Protein AF-E1B5T2-F1 (afdb_monomer_lite)

Organism: Ovis aries (NCBI:txid9940)

InterPro domains:
  IPR040552 DNMT3, cysteine rich ADD domain, GATA1-like zinc finger [PF17980] (95-150)
  IPR050390 DNA Cytosine-5 Methyltransferase [PTHR23068] (30-154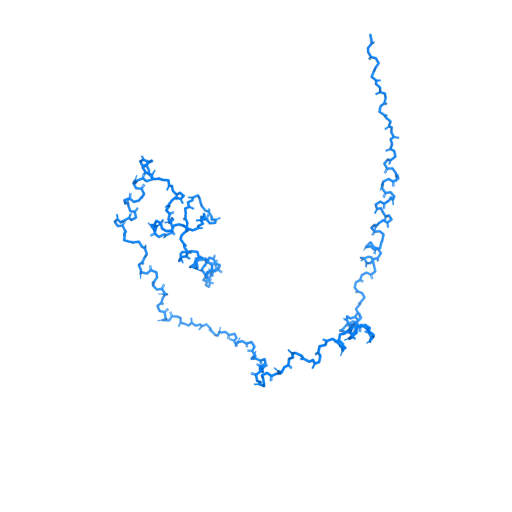)

Foldseek 3Di:
DDDDDDDDPPPPPVVVVVVCVVCVVVVVVVVVPPDCPDPVVPDDDPVVVDPDPPPPDPPDPDPPDPDPDPDPPDDDPPPPPPPDPPPPPQEPVVLLVVVVVCCVVVVDPQQQAANVRRDSQFDAADPPDGHGRHPVVVVVCVVPVPDADPVGHD

Radius of gyration: 31.12 Å; chains: 1; bounding box: 82×57×70 Å

Secondary structure (DSSP, 8-state):
--PPPPP----HHHHHHHHHHHHHHHHHHHHH-----GGGTTSPPTTTS-S-SSS-SSS----S----PPPPP--------S-------S--HHHHHHHHHHHHTTSS-GGGSBTTT--S-EEEE-TTSSSEEEHHHHHHHHHHTT---TTS--

pLDDT: mean 72.11, std 20.74, range [37.25, 98.19]

Sequence (154 aa):
GKLFPMCHDSDESDTAKAVEVQNKQMIEWALGGFQPSGPKGLEPPEEEKNPYKEVYTDMWVEPEAAAYAPPPPAKKPRKSTTEKPKVKEIIDERTRERLVYEVRQKCRNIEDICISCGSLNVTLEHPLFIGGMCQNCKNCFLECAYQYDDDGYQ

Structure (mmCIF, N/CA/C/O backbone):
data_AF-E1B5T2-F1
#
_entry.id   AF-E1B5T2-F1
#
loop_
_atom_site.group_PDB
_atom_site.id
_atom_site.type_symbol
_atom_site.label_atom_id
_atom_site.label_alt_id
_atom_site.label_comp_id
_atom_site.label_asym_id
_atom_site.label_entity_id
_atom_site.label_seq_id
_atom_site.pdbx_PDB_ins_code
_atom_site.Cartn_x
_atom_site.Cartn_y
_atom_site.Cartn_z
_atom_site.occupancy
_atom_site.B_iso_or_equiv
_atom_site.auth_seq_id
_atom_site.auth_comp_id
_atom_site.auth_asym_id
_atom_site.auth_atom_id
_atom_site.pdbx_PDB_model_num
ATOM 1 N N . GLY A 1 1 ? -52.998 -29.077 -26.193 1.00 41.16 1 GLY A N 1
ATOM 2 C CA . GLY A 1 1 ? -51.738 -29.031 -26.953 1.00 41.16 1 GLY A CA 1
ATOM 3 C C . GLY A 1 1 ? -51.362 -27.587 -27.173 1.00 41.16 1 GLY A C 1
ATOM 4 O O . GLY A 1 1 ? -52.181 -26.852 -27.703 1.00 41.16 1 GLY A O 1
ATOM 5 N N . LYS A 1 2 ? -50.184 -27.166 -26.707 1.00 41.72 2 LYS A N 1
ATOM 6 C CA . LYS A 1 2 ? -49.598 -25.870 -27.064 1.00 41.72 2 LYS A CA 1
ATOM 7 C C . LYS A 1 2 ? -48.554 -26.142 -28.146 1.00 41.72 2 LYS A C 1
ATOM 9 O O . LYS A 1 2 ? -47.589 -26.851 -27.882 1.00 41.72 2 LYS A O 1
ATOM 14 N N . LEU A 1 3 ? -48.809 -25.647 -29.353 1.00 45.25 3 LEU A N 1
ATOM 15 C CA . LEU A 1 3 ? -47.818 -25.572 -30.423 1.00 45.25 3 LEU A CA 1
ATOM 16 C C . LEU A 1 3 ? -46.821 -24.473 -30.040 1.00 45.25 3 LEU A C 1
ATOM 18 O O . LEU A 1 3 ? -47.228 -23.337 -29.800 1.00 45.25 3 LEU A O 1
ATOM 22 N N . PHE A 1 4 ? -45.544 -24.830 -29.928 1.00 37.25 4 PHE A N 1
ATOM 23 C CA . PHE A 1 4 ? -44.456 -23.861 -29.828 1.00 37.25 4 PHE A CA 1
ATOM 24 C C . PHE A 1 4 ? -44.091 -23.358 -31.234 1.00 37.25 4 PHE A C 1
ATOM 26 O O . PHE A 1 4 ? -44.171 -24.145 -32.182 1.00 37.25 4 PHE A O 1
ATOM 33 N N . PRO A 1 5 ? -43.697 -22.082 -31.400 1.00 53.69 5 PRO A N 1
ATOM 34 C CA . PRO A 1 5 ? -43.234 -21.573 -32.684 1.00 53.69 5 PRO A CA 1
ATOM 35 C C . PRO A 1 5 ? -41.900 -22.231 -33.046 1.00 53.69 5 PRO A C 1
ATOM 37 O O . PRO A 1 5 ? -40.995 -22.308 -32.218 1.00 53.69 5 PRO A O 1
ATOM 40 N N . MET A 1 6 ? -41.798 -22.704 -34.285 1.00 48.81 6 MET A N 1
ATOM 41 C CA . MET A 1 6 ? -40.565 -23.212 -34.875 1.00 48.81 6 MET A CA 1
ATOM 42 C C . MET A 1 6 ? -39.557 -22.062 -34.964 1.00 48.81 6 MET A C 1
ATOM 44 O O . MET A 1 6 ? -39.853 -21.026 -35.562 1.00 48.81 6 MET A O 1
ATOM 48 N N . CYS A 1 7 ? -38.395 -22.221 -34.330 1.00 40.19 7 CYS A N 1
ATOM 49 C CA . CYS A 1 7 ? -37.293 -21.279 -34.473 1.00 40.19 7 CYS A CA 1
ATOM 50 C C . CYS A 1 7 ? -36.847 -21.263 -35.940 1.00 40.19 7 CYS A C 1
ATOM 52 O O . CYS A 1 7 ? -36.611 -22.311 -36.538 1.00 40.19 7 CYS A O 1
ATOM 54 N N . HIS A 1 8 ? -36.790 -20.062 -36.505 1.00 51.84 8 HIS A N 1
ATOM 55 C CA . HIS A 1 8 ? -36.314 -19.786 -37.849 1.00 51.84 8 HIS A CA 1
ATOM 56 C C . HIS A 1 8 ? -34.804 -20.059 -37.906 1.00 51.84 8 HIS A C 1
ATOM 58 O O . HIS A 1 8 ? -34.034 -19.398 -37.210 1.00 51.84 8 HIS A O 1
ATOM 64 N N . ASP A 1 9 ? -34.403 -21.047 -38.705 1.00 48.50 9 ASP A N 1
ATOM 65 C CA . ASP A 1 9 ? -33.009 -21.354 -39.028 1.00 48.50 9 ASP A CA 1
ATOM 66 C C . ASP A 1 9 ? -32.489 -20.242 -39.955 1.00 48.50 9 ASP A C 1
ATOM 68 O O . ASP A 1 9 ? -32.619 -20.291 -41.176 1.00 48.50 9 ASP A O 1
ATOM 72 N N . SER A 1 10 ? -32.042 -19.140 -39.353 1.00 52.56 10 SER A N 1
ATOM 73 C CA . SER A 1 10 ? -31.381 -18.046 -40.062 1.00 52.56 10 SER A CA 1
ATOM 74 C C . SER A 1 10 ? -29.882 -18.304 -40.094 1.00 52.56 10 SER A C 1
ATOM 76 O O . SER A 1 10 ? -29.168 -17.940 -39.166 1.00 52.56 10 SER A O 1
ATOM 78 N N . ASP A 1 11 ? -29.451 -18.913 -41.191 1.00 55.44 11 ASP A N 1
ATOM 79 C CA . ASP A 1 11 ? -28.221 -18.606 -41.925 1.00 55.44 11 ASP A CA 1
ATOM 80 C C . ASP A 1 11 ? -26.933 -18.395 -41.096 1.00 55.44 11 ASP A C 1
ATOM 82 O O . ASP A 1 11 ? -26.325 -17.321 -41.059 1.00 55.44 11 ASP A O 1
ATOM 86 N N . GLU A 1 12 ? -26.457 -19.470 -40.460 1.00 55.69 12 GLU A N 1
ATOM 87 C CA . GLU A 1 12 ? -25.082 -19.528 -39.932 1.00 55.69 12 GLU A CA 1
ATOM 88 C C . GLU A 1 12 ? -24.038 -19.422 -41.073 1.00 55.69 12 GLU A C 1
ATOM 90 O O . GLU A 1 12 ? -22.898 -19.009 -40.865 1.00 55.69 12 GLU A O 1
ATOM 95 N N . SER A 1 13 ? -24.437 -19.739 -42.315 1.00 56.47 13 SER A N 1
ATOM 96 C CA . SER A 1 13 ? -23.561 -19.727 -43.491 1.00 56.47 13 SER A CA 1
ATOM 97 C C . SER A 1 13 ? -23.189 -18.313 -43.938 1.00 56.47 13 SER A C 1
ATOM 99 O O . SER A 1 13 ? -22.027 -18.075 -44.272 1.00 56.47 13 SER A O 1
ATOM 101 N N . ASP A 1 14 ? -24.134 -17.373 -43.937 1.00 58.12 14 ASP A N 1
ATOM 102 C CA . ASP A 1 14 ? -23.882 -15.990 -44.355 1.00 58.12 14 ASP A CA 1
ATOM 103 C C . ASP A 1 14 ? -23.007 -15.224 -43.359 1.00 58.12 14 ASP A C 1
ATOM 105 O O . ASP A 1 14 ? -22.137 -14.446 -43.759 1.00 58.12 14 ASP A O 1
ATOM 109 N N . THR A 1 15 ? -23.165 -15.482 -42.059 1.00 60.72 15 THR A N 1
ATOM 110 C CA . THR A 1 15 ? -22.323 -14.860 -41.026 1.00 60.72 15 THR A CA 1
ATOM 111 C C . THR A 1 15 ? -20.900 -15.412 -41.045 1.00 60.72 15 THR A C 1
ATOM 113 O O . THR A 1 15 ? -19.950 -14.630 -40.994 1.00 60.72 15 THR A O 1
ATOM 116 N N . ALA A 1 16 ? -20.729 -16.726 -41.220 1.00 62.88 16 ALA A N 1
ATOM 117 C CA . ALA A 1 16 ? -19.413 -17.339 -41.384 1.00 62.88 16 ALA A CA 1
ATOM 118 C C . ALA A 1 16 ? -18.674 -16.798 -42.622 1.00 62.88 16 ALA A C 1
ATOM 120 O O . ALA A 1 16 ? -17.514 -16.397 -42.522 1.00 62.88 16 ALA A O 1
ATOM 121 N N . LYS A 1 17 ? -19.363 -16.681 -43.766 1.00 65.50 17 LYS A N 1
ATOM 122 C CA . LYS A 1 17 ? -18.797 -16.097 -44.994 1.00 65.50 17 LYS A CA 1
ATOM 123 C C . LYS A 1 17 ? -18.452 -14.618 -44.828 1.00 65.50 17 LYS A C 1
ATOM 125 O O . LYS A 1 17 ? -17.416 -14.179 -45.320 1.00 65.50 17 LYS A O 1
ATOM 130 N N . ALA A 1 18 ? -19.278 -13.842 -44.127 1.00 69.75 18 ALA A N 1
ATOM 131 C CA . ALA A 1 18 ? -19.000 -12.431 -43.866 1.00 69.75 18 ALA A CA 1
ATOM 132 C C . ALA A 1 18 ? -17.753 -12.247 -42.985 1.00 69.75 18 ALA A C 1
ATOM 134 O O . ALA A 1 18 ? -16.904 -11.405 -43.281 1.00 69.75 18 ALA A O 1
ATOM 135 N N . VAL A 1 19 ? -17.608 -13.069 -41.943 1.00 71.56 19 VAL A N 1
ATOM 136 C CA . VAL A 1 19 ? -16.431 -13.068 -41.062 1.00 71.56 19 VAL A CA 1
ATOM 137 C C . VAL A 1 19 ? -15.178 -13.518 -41.817 1.00 71.56 19 VAL A C 1
ATOM 139 O O . VAL A 1 19 ? -14.106 -12.944 -41.623 1.00 71.56 19 VAL A O 1
ATOM 142 N N . GLU A 1 20 ? -15.298 -14.496 -42.712 1.00 76.81 20 GLU A N 1
ATOM 143 C CA . GLU A 1 20 ? -14.194 -14.956 -43.556 1.00 76.81 20 GLU A CA 1
ATOM 144 C C . GLU A 1 20 ? -13.755 -13.875 -44.551 1.00 76.81 20 GLU A C 1
ATOM 146 O O . GLU A 1 20 ? -12.562 -13.621 -44.686 1.00 76.81 20 GLU A O 1
ATOM 151 N N . VAL A 1 21 ? -14.696 -13.147 -45.165 1.00 76.44 21 VAL A N 1
ATOM 152 C CA . VAL A 1 21 ? -14.392 -12.005 -46.045 1.00 76.44 21 VAL A CA 1
ATOM 153 C C . VAL A 1 21 ? -13.701 -10.873 -45.283 1.00 76.44 21 VAL A C 1
ATOM 155 O O . VAL A 1 21 ? -12.742 -10.302 -45.802 1.00 76.44 21 VAL A O 1
ATOM 158 N N . GLN A 1 22 ? -14.134 -10.563 -44.056 1.00 76.44 22 GLN A N 1
ATOM 159 C CA . GLN A 1 22 ? -13.484 -9.527 -43.244 1.00 76.44 22 GLN A CA 1
ATOM 160 C C . GLN A 1 22 ? -12.073 -9.923 -42.801 1.00 76.44 22 GLN A C 1
ATOM 162 O O . GLN A 1 22 ? -11.166 -9.094 -42.820 1.00 76.44 22 GLN A O 1
ATOM 167 N N . ASN A 1 23 ? -11.863 -11.189 -42.443 1.00 80.25 23 ASN A N 1
ATOM 168 C CA . ASN A 1 23 ? -10.559 -11.664 -41.982 1.00 80.25 23 ASN A CA 1
ATOM 169 C C . ASN A 1 23 ? -9.624 -12.082 -43.120 1.00 80.25 23 ASN A C 1
ATOM 171 O O . ASN A 1 23 ? -8.430 -12.261 -42.880 1.00 80.25 23 ASN A O 1
ATOM 175 N N . LYS A 1 24 ? -10.127 -12.194 -44.354 1.00 84.75 24 LYS A N 1
ATOM 176 C CA . LYS A 1 24 ? -9.370 -12.649 -45.525 1.00 84.75 24 LYS A CA 1
ATOM 177 C C . LYS A 1 24 ? -8.049 -11.905 -45.703 1.00 84.75 24 LYS A C 1
ATOM 179 O O . LYS A 1 24 ? -7.028 -12.548 -45.902 1.00 84.75 24 LYS A O 1
ATOM 184 N N . GLN A 1 25 ? -8.044 -10.579 -45.560 1.00 77.50 25 GLN A N 1
ATOM 185 C CA . GLN A 1 25 ? -6.818 -9.779 -45.691 1.00 77.50 25 GLN A CA 1
ATOM 186 C C . GLN A 1 25 ? -5.777 -10.116 -44.613 1.00 77.50 25 GLN A C 1
ATOM 188 O O . GLN A 1 25 ? -4.592 -10.230 -44.915 1.00 77.50 25 GLN A O 1
ATOM 193 N N . MET A 1 26 ? -6.208 -10.322 -43.364 1.00 79.25 26 MET A N 1
ATOM 194 C CA . MET A 1 26 ? -5.302 -10.708 -42.276 1.00 79.25 26 MET A CA 1
ATOM 195 C C . MET A 1 26 ? -4.776 -12.136 -42.451 1.00 79.25 26 MET A C 1
ATOM 197 O O . MET A 1 26 ? -3.609 -12.403 -42.167 1.00 79.25 26 MET A O 1
ATOM 201 N N . ILE A 1 27 ? -5.620 -13.045 -42.948 1.00 82.69 27 ILE A N 1
ATOM 202 C CA . ILE A 1 27 ? -5.253 -14.436 -43.234 1.00 82.69 27 ILE A CA 1
ATOM 203 C C . ILE A 1 27 ? -4.252 -14.496 -44.395 1.00 82.69 27 ILE A C 1
ATOM 205 O O . ILE A 1 27 ? -3.222 -15.151 -44.271 1.00 82.69 27 ILE A O 1
ATOM 209 N N . GLU A 1 28 ? -4.504 -13.784 -45.496 1.00 82.81 28 GLU A N 1
ATOM 210 C CA . GLU A 1 28 ? -3.586 -13.706 -46.641 1.00 82.81 28 GLU A CA 1
ATOM 211 C C . GLU A 1 28 ? -2.233 -13.097 -46.241 1.00 82.81 28 GLU A C 1
ATOM 213 O O . GLU A 1 28 ? -1.190 -13.615 -46.640 1.00 82.81 28 GLU A O 1
ATOM 218 N N . TRP A 1 29 ? -2.232 -12.065 -45.388 1.00 75.94 29 TRP A N 1
ATOM 219 C CA . TRP A 1 29 ? -1.006 -11.487 -44.829 1.00 75.94 29 TRP A CA 1
ATOM 220 C C . TRP A 1 29 ? -0.221 -12.494 -43.973 1.00 75.94 29 TRP A C 1
ATOM 222 O O . TRP A 1 29 ? 0.985 -12.652 -44.156 1.00 75.94 29 TRP A O 1
ATOM 232 N N . ALA A 1 30 ? -0.896 -13.229 -43.084 1.00 77.19 30 ALA A N 1
ATOM 233 C CA . ALA A 1 30 ? -0.257 -14.236 -42.236 1.00 77.19 30 ALA A CA 1
ATOM 234 C C . ALA A 1 30 ? 0.291 -15.430 -43.042 1.00 77.19 30 ALA A C 1
ATOM 236 O O . ALA A 1 30 ? 1.373 -15.936 -42.736 1.00 77.19 30 ALA A O 1
ATOM 237 N N . LEU A 1 31 ? -0.424 -15.862 -44.089 1.00 77.38 31 LEU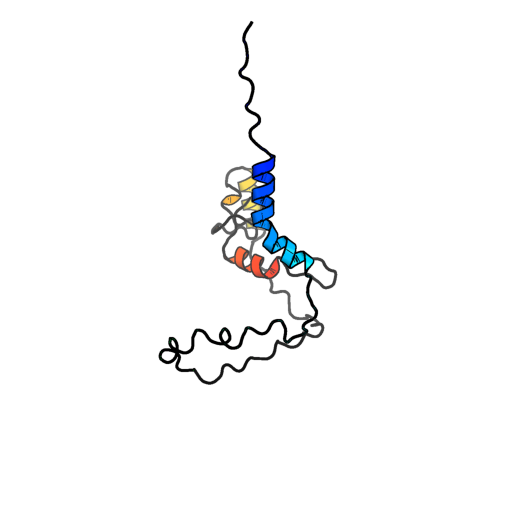 A N 1
ATOM 238 C CA . LEU A 1 31 ? -0.002 -16.946 -44.985 1.00 77.38 31 LEU A CA 1
ATOM 239 C C . LEU A 1 31 ? 1.166 -16.547 -45.898 1.00 77.38 31 LEU A C 1
ATOM 241 O O . LEU A 1 31 ? 1.965 -17.408 -46.263 1.00 77.38 31 LEU A O 1
ATOM 245 N N . GLY A 1 32 ? 1.293 -15.261 -46.243 1.00 73.94 32 GLY A N 1
ATOM 246 C CA . GLY A 1 32 ? 2.435 -14.732 -46.997 1.00 73.94 32 GLY A CA 1
ATOM 247 C C . GLY A 1 32 ? 3.768 -14.835 -46.245 1.00 73.94 32 GLY A C 1
ATOM 248 O O . GLY A 1 32 ? 4.831 -14.821 -46.872 1.00 73.94 32 GLY A O 1
ATOM 249 N N . GLY A 1 33 ? 3.712 -14.994 -44.917 1.00 69.56 33 GLY A N 1
ATOM 250 C CA . GLY A 1 33 ? 4.874 -15.058 -44.040 1.00 69.56 33 GLY A CA 1
ATOM 251 C C . GLY A 1 33 ? 5.682 -13.756 -44.015 1.00 69.56 33 GLY A C 1
ATOM 252 O O . GLY A 1 33 ? 5.423 -12.797 -44.738 1.00 69.56 33 GLY A O 1
ATOM 253 N N . PHE A 1 34 ? 6.716 -13.721 -43.177 1.00 62.09 34 PHE A N 1
ATOM 254 C CA . PHE A 1 34 ? 7.733 -12.674 -43.255 1.00 62.09 34 PHE A CA 1
ATOM 255 C C . PHE A 1 34 ? 8.726 -13.060 -44.354 1.00 62.09 34 PHE A C 1
ATOM 257 O O . PHE A 1 34 ? 9.648 -13.844 -44.115 1.00 62.09 34 PHE A O 1
ATOM 264 N N . GLN A 1 35 ? 8.546 -12.542 -45.573 1.00 63.53 35 GLN A N 1
ATOM 265 C CA . GLN A 1 35 ? 9.609 -12.642 -46.573 1.00 63.53 35 GLN A CA 1
ATOM 266 C C . GLN A 1 35 ? 10.856 -11.945 -46.004 1.00 63.53 35 GLN A C 1
ATOM 268 O O . GLN A 1 35 ? 10.737 -10.821 -45.509 1.00 63.53 35 GLN A O 1
ATOM 273 N N . PRO A 1 36 ? 12.045 -12.579 -46.007 1.00 61.34 36 PRO A N 1
ATOM 274 C CA . PRO A 1 36 ? 13.249 -11.988 -45.444 1.00 61.34 36 PRO A CA 1
ATOM 275 C C . PRO A 1 36 ? 13.781 -10.925 -46.407 1.00 61.34 36 PRO A C 1
ATOM 277 O O . PRO A 1 36 ? 14.829 -11.073 -47.023 1.00 61.34 36 PRO A O 1
ATOM 280 N N . SER A 1 37 ? 13.067 -9.810 -46.516 1.00 61.34 37 SER A N 1
ATOM 281 C CA . SER A 1 37 ? 13.471 -8.621 -47.269 1.00 61.34 37 SER A CA 1
ATOM 282 C C . SER A 1 37 ? 14.669 -7.907 -46.6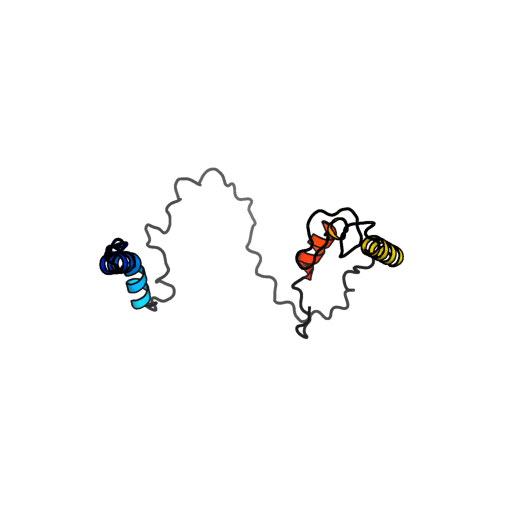18 1.00 61.34 37 SER A C 1
ATOM 284 O O . SER A 1 37 ? 15.132 -6.867 -47.092 1.00 61.34 37 SER A O 1
ATOM 286 N N . GLY A 1 38 ? 15.184 -8.460 -45.512 1.00 61.28 38 GLY A N 1
ATOM 287 C CA . GLY A 1 38 ? 16.262 -7.893 -44.721 1.00 61.28 38 GLY A CA 1
ATOM 288 C C . GLY A 1 38 ? 15.893 -6.518 -44.146 1.00 61.28 38 GLY A C 1
ATOM 289 O O . GLY A 1 38 ? 14.737 -6.101 -44.208 1.00 61.28 38 GLY A O 1
ATOM 290 N N . PRO A 1 39 ? 16.877 -5.772 -43.619 1.00 57.16 39 PRO A N 1
ATOM 291 C CA . PRO A 1 39 ? 16.675 -4.444 -43.025 1.00 57.16 39 PRO A CA 1
ATOM 292 C C . PRO A 1 39 ? 15.999 -3.418 -43.951 1.00 57.16 39 PRO A C 1
ATOM 294 O O . PRO A 1 39 ? 15.503 -2.405 -43.476 1.00 57.16 39 PRO A O 1
ATOM 297 N N . LYS A 1 40 ? 15.983 -3.677 -45.266 1.00 59.72 40 LYS A N 1
ATOM 298 C CA . LYS A 1 40 ? 15.454 -2.778 -46.299 1.00 59.72 40 LYS A CA 1
ATOM 299 C C . LYS A 1 40 ? 13.959 -2.956 -46.572 1.00 59.72 40 LYS A C 1
ATOM 301 O O . LYS A 1 40 ? 13.346 -2.065 -47.138 1.00 59.72 40 LYS A O 1
ATOM 306 N N . GLY A 1 41 ? 13.358 -4.084 -46.186 1.00 63.06 41 GLY A N 1
ATOM 307 C CA . GLY A 1 41 ? 11.923 -4.325 -46.408 1.00 63.06 41 GLY A CA 1
ATOM 308 C C . GLY A 1 41 ? 10.992 -3.656 -45.400 1.00 63.06 41 GLY A C 1
ATOM 309 O O . GLY A 1 41 ? 9.781 -3.714 -45.573 1.00 63.06 41 GLY A O 1
ATOM 310 N N . LEU A 1 42 ? 11.556 -3.062 -44.345 1.00 58.16 42 LEU A N 1
ATOM 311 C CA . LEU A 1 42 ? 10.837 -2.294 -43.326 1.00 58.16 42 LEU A CA 1
ATOM 312 C C . LEU A 1 42 ? 11.065 -0.783 -43.482 1.00 58.16 42 LEU A C 1
ATOM 314 O O . LEU A 1 42 ? 10.626 -0.009 -42.634 1.00 58.16 42 LEU A O 1
ATOM 318 N N . GLU A 1 43 ? 11.784 -0.358 -44.526 1.00 61.66 43 GLU A N 1
ATOM 319 C CA . GLU A 1 43 ? 11.926 1.063 -44.830 1.00 61.66 43 GLU A CA 1
ATOM 320 C C . GLU A 1 43 ? 10.618 1.587 -45.440 1.00 61.66 43 GLU A C 1
ATOM 322 O O . GLU A 1 43 ? 10.132 1.003 -46.411 1.00 61.66 43 GLU A O 1
ATOM 327 N N . PRO A 1 44 ? 10.046 2.681 -44.902 1.00 63.56 44 PRO A N 1
ATOM 328 C CA . PRO A 1 44 ? 8.885 3.321 -45.506 1.00 63.56 44 PRO A CA 1
ATOM 329 C C . PRO A 1 44 ? 9.181 3.742 -46.957 1.00 63.56 44 PRO A C 1
ATOM 331 O O . PRO A 1 44 ? 10.320 4.149 -47.236 1.00 63.56 44 PRO A O 1
ATOM 334 N N . PRO A 1 45 ? 8.186 3.695 -47.867 1.00 66.62 45 PRO A N 1
ATOM 335 C CA . PRO A 1 45 ? 8.296 4.272 -49.205 1.00 66.62 45 PRO A CA 1
ATOM 336 C C . PRO A 1 45 ? 8.804 5.719 -49.155 1.00 66.62 45 PRO A C 1
ATOM 338 O O . PRO A 1 45 ? 8.527 6.453 -48.207 1.00 66.62 45 PRO A O 1
ATOM 341 N N . GLU A 1 46 ? 9.553 6.143 -50.174 1.00 62.78 46 GLU A N 1
ATOM 342 C CA . GLU A 1 46 ? 10.239 7.445 -50.189 1.00 62.78 46 GLU A CA 1
ATOM 343 C C . GLU A 1 46 ? 9.272 8.635 -50.018 1.00 62.78 46 GLU A C 1
ATOM 345 O O . GLU A 1 46 ? 9.627 9.632 -49.391 1.00 62.78 46 GLU A O 1
ATOM 350 N N . GLU A 1 47 ? 8.019 8.484 -50.459 1.00 59.88 47 GLU A N 1
ATOM 351 C CA . GLU A 1 47 ? 6.936 9.461 -50.275 1.00 59.88 47 GLU A CA 1
ATOM 352 C C . GLU A 1 47 ? 6.346 9.497 -48.851 1.00 59.88 47 GLU A C 1
ATOM 354 O O . GLU A 1 47 ? 5.895 10.549 -48.403 1.00 59.88 47 GLU A O 1
ATOM 359 N N . GLU A 1 48 ? 6.396 8.396 -48.096 1.00 59.25 48 GLU A N 1
ATOM 360 C CA . GLU A 1 48 ? 5.961 8.342 -46.687 1.00 59.25 48 GLU A CA 1
ATOM 361 C C . GLU A 1 48 ? 7.088 8.671 -45.707 1.00 59.25 48 GLU A C 1
ATOM 363 O O . GLU A 1 48 ? 6.859 8.874 -44.513 1.00 59.25 48 GLU A O 1
ATOM 368 N N . LYS A 1 49 ? 8.322 8.774 -46.206 1.00 62.81 49 LYS A N 1
ATOM 369 C CA . LYS A 1 49 ? 9.487 9.116 -45.391 1.00 62.81 49 LYS A CA 1
ATOM 370 C C . LYS A 1 49 ? 9.413 10.537 -44.826 1.00 62.81 49 LYS A C 1
ATOM 372 O O . LYS A 1 49 ? 10.159 10.834 -43.893 1.00 62.81 49 LYS A O 1
ATOM 377 N N . ASN A 1 50 ? 8.533 11.411 -45.340 1.00 59.75 50 ASN A N 1
ATOM 378 C CA . ASN A 1 50 ? 8.297 12.720 -44.725 1.00 59.75 50 ASN A CA 1
ATOM 379 C C . ASN A 1 50 ? 6.947 13.400 -45.072 1.00 59.75 50 ASN A C 1
ATOM 381 O O . ASN A 1 50 ? 6.903 14.249 -45.962 1.00 59.75 50 ASN A O 1
ATOM 385 N N . PRO A 1 51 ? 5.869 13.155 -44.303 1.00 55.62 51 PRO A N 1
ATOM 386 C CA . PRO A 1 51 ? 4.615 13.908 -44.415 1.00 55.62 51 PRO A CA 1
ATOM 387 C C . PRO A 1 51 ? 4.617 15.262 -43.677 1.00 55.62 51 PRO A C 1
ATOM 389 O O . PRO A 1 51 ? 3.607 15.958 -43.686 1.00 55.62 51 PRO A O 1
ATOM 392 N N . TYR A 1 52 ? 5.705 15.643 -42.993 1.00 51.38 52 TYR A N 1
ATOM 393 C CA . TYR A 1 52 ? 5.676 16.709 -41.977 1.00 51.38 52 TYR A CA 1
ATOM 394 C C . TYR A 1 52 ? 6.706 17.827 -42.171 1.00 51.38 52 TYR A C 1
ATOM 396 O O . TYR A 1 52 ? 7.031 18.548 -41.227 1.00 51.38 52 TYR A O 1
ATOM 404 N N . LYS A 1 53 ? 7.205 18.035 -43.393 1.00 55.06 53 LYS A N 1
ATOM 405 C CA . LYS A 1 53 ? 8.200 19.091 -43.638 1.00 55.06 53 LYS A CA 1
ATOM 406 C C . LYS A 1 53 ? 7.629 20.517 -43.675 1.00 55.06 53 LYS A C 1
ATOM 408 O O . LYS A 1 53 ? 8.402 21.459 -43.557 1.00 55.06 53 LYS A O 1
ATOM 413 N N . GLU A 1 54 ? 6.312 20.701 -43.794 1.00 53.94 54 GLU A N 1
ATOM 414 C CA . GLU A 1 54 ? 5.724 22.050 -43.919 1.00 53.94 54 GLU A CA 1
ATOM 415 C C . GLU A 1 54 ? 5.159 22.647 -42.620 1.00 53.94 54 GLU A C 1
ATOM 417 O O . GLU A 1 54 ? 4.952 23.854 -42.562 1.00 53.94 54 GLU A O 1
ATOM 422 N N . VAL A 1 55 ? 4.956 21.870 -41.548 1.00 52.25 55 VAL A N 1
ATOM 423 C CA . VAL A 1 55 ? 4.230 22.367 -40.352 1.00 52.25 55 VAL A CA 1
ATOM 424 C C . VAL A 1 55 ? 5.141 22.691 -39.158 1.00 52.25 55 VAL A C 1
ATOM 426 O O . VAL A 1 55 ? 4.677 23.244 -38.166 1.00 52.25 55 VAL A O 1
ATOM 429 N N . TYR A 1 56 ? 6.442 22.395 -39.212 1.00 50.69 56 TYR A N 1
ATOM 430 C CA . TYR A 1 56 ? 7.279 22.423 -38.003 1.00 50.69 56 TYR A CA 1
ATOM 431 C C . TYR A 1 56 ? 8.641 23.093 -38.180 1.00 50.69 56 TYR A C 1
ATOM 433 O O . TYR A 1 56 ? 9.652 22.591 -37.702 1.00 50.69 56 TYR A O 1
ATOM 441 N N . THR A 1 57 ? 8.677 24.236 -38.863 1.00 49.97 57 THR A N 1
ATOM 442 C CA . THR A 1 57 ? 9.929 24.999 -39.026 1.00 49.97 57 THR A CA 1
ATOM 443 C C . THR A 1 57 ? 10.012 26.237 -38.119 1.00 49.97 57 THR A C 1
ATOM 445 O O . THR A 1 57 ? 11.100 26.767 -37.956 1.00 49.97 57 THR A O 1
ATOM 448 N N . ASP A 1 58 ? 8.936 26.653 -37.430 1.00 50.31 58 ASP A N 1
ATOM 449 C CA . ASP A 1 58 ? 8.924 27.937 -36.689 1.00 50.31 58 ASP A CA 1
ATOM 450 C C . ASP A 1 58 ? 8.703 27.866 -35.162 1.00 50.31 58 ASP A C 1
ATOM 452 O O . ASP A 1 58 ? 8.474 28.895 -34.529 1.00 50.31 58 ASP A O 1
ATOM 456 N N . MET A 1 59 ? 8.799 26.698 -34.508 1.00 50.31 59 MET A N 1
ATOM 457 C CA . MET A 1 59 ? 8.621 26.651 -33.040 1.00 50.31 59 MET A CA 1
ATOM 458 C C . MET A 1 59 ? 9.566 25.738 -32.258 1.00 50.31 59 MET A C 1
ATOM 460 O O . MET A 1 59 ? 9.249 25.357 -31.134 1.00 50.31 59 MET A O 1
ATOM 464 N N . TRP A 1 60 ? 10.744 25.435 -32.806 1.00 49.03 60 TRP A N 1
ATOM 465 C CA . TRP A 1 60 ? 11.832 24.811 -32.051 1.00 49.03 60 TRP A CA 1
ATOM 466 C C . TRP A 1 60 ? 13.152 25.501 -32.368 1.00 49.03 60 TRP A C 1
ATOM 468 O O . TRP A 1 60 ? 13.868 25.136 -33.294 1.00 49.03 60 TRP A O 1
ATOM 478 N N . VAL A 1 61 ? 13.475 26.518 -31.571 1.00 49.78 61 VAL A N 1
ATOM 479 C CA . VAL A 1 61 ? 14.871 26.905 -31.371 1.00 49.78 61 VAL A CA 1
ATOM 480 C C . VAL A 1 61 ? 15.505 25.765 -30.580 1.00 49.78 61 VAL A C 1
ATOM 482 O O . VAL A 1 61 ? 15.134 25.540 -29.429 1.00 49.78 61 VAL A O 1
ATOM 485 N N . GLU A 1 62 ? 16.407 25.016 -31.215 1.00 41.81 62 GLU A N 1
ATOM 486 C CA . GLU A 1 62 ? 17.273 24.045 -30.546 1.00 41.81 62 GLU A CA 1
ATOM 487 C C . GLU A 1 62 ? 18.023 24.735 -29.396 1.00 41.81 62 GLU A C 1
ATOM 489 O O . GLU A 1 62 ? 18.790 25.671 -29.643 1.00 41.81 62 GLU A O 1
ATOM 494 N N . PRO A 1 63 ? 17.888 24.280 -28.139 1.00 47.62 63 PRO A N 1
ATOM 495 C CA . PRO A 1 63 ? 18.962 24.444 -27.185 1.00 47.62 63 PRO A CA 1
ATOM 496 C C . PRO A 1 63 ? 20.047 23.454 -27.608 1.00 47.62 63 PRO A C 1
ATOM 498 O O . PRO A 1 63 ? 19.928 22.244 -27.412 1.00 47.62 63 PRO A O 1
ATOM 501 N N . GLU A 1 64 ? 21.080 23.991 -28.241 1.00 53.94 64 GLU A N 1
ATOM 502 C CA . GLU A 1 64 ? 22.339 23.318 -28.531 1.00 53.94 64 GLU A CA 1
ATOM 503 C C . GLU A 1 64 ? 22.785 22.483 -27.305 1.00 53.94 64 GLU A C 1
ATOM 505 O O . GLU A 1 64 ? 22.934 23.026 -26.209 1.00 53.94 64 GLU A O 1
ATOM 510 N N . ALA A 1 65 ? 22.985 21.168 -27.513 1.00 50.38 65 ALA A N 1
ATOM 511 C CA . ALA A 1 65 ? 23.576 20.164 -26.601 1.00 50.38 65 ALA A CA 1
ATOM 512 C C . ALA A 1 65 ? 22.665 19.139 -25.874 1.00 50.38 65 ALA A C 1
ATOM 514 O O . ALA A 1 65 ? 22.848 18.879 -24.684 1.00 50.38 65 ALA A O 1
ATOM 515 N N . ALA A 1 66 ? 21.820 18.398 -26.598 1.00 45.09 66 ALA A N 1
ATOM 516 C CA . ALA A 1 66 ? 21.399 17.057 -26.158 1.00 45.09 66 ALA A CA 1
ATOM 517 C C . ALA A 1 66 ? 22.056 15.966 -27.019 1.00 45.09 66 ALA A C 1
ATOM 519 O O . ALA A 1 66 ? 21.408 15.252 -27.782 1.00 45.09 66 ALA A O 1
ATOM 520 N N . ALA A 1 67 ? 23.378 15.827 -26.884 1.00 42.97 67 ALA A N 1
ATOM 521 C CA . ALA A 1 67 ? 24.055 14.594 -27.261 1.00 42.97 67 ALA A CA 1
ATOM 522 C C . ALA A 1 67 ? 23.363 13.430 -26.540 1.00 42.97 67 ALA A C 1
ATOM 524 O O . ALA A 1 67 ? 23.263 13.435 -25.311 1.00 42.97 67 ALA A O 1
ATOM 525 N N . TYR A 1 68 ? 22.889 12.442 -27.298 1.00 44.84 68 TYR A N 1
ATOM 526 C CA . TYR A 1 68 ? 22.494 11.148 -26.756 1.00 44.84 68 TYR A CA 1
ATOM 527 C C . TYR A 1 68 ? 23.624 10.644 -25.853 1.00 44.84 68 TYR A C 1
ATOM 529 O O . TYR A 1 68 ? 24.687 10.244 -26.332 1.00 44.84 68 TYR A O 1
ATOM 537 N N . ALA A 1 69 ? 23.414 10.693 -24.538 1.00 47.66 69 ALA A N 1
ATOM 538 C CA . ALA A 1 69 ? 24.310 10.024 -23.618 1.00 47.66 69 ALA A CA 1
ATOM 539 C C . ALA A 1 69 ? 24.237 8.520 -23.938 1.00 47.66 69 ALA A C 1
ATOM 541 O O . ALA A 1 69 ? 23.130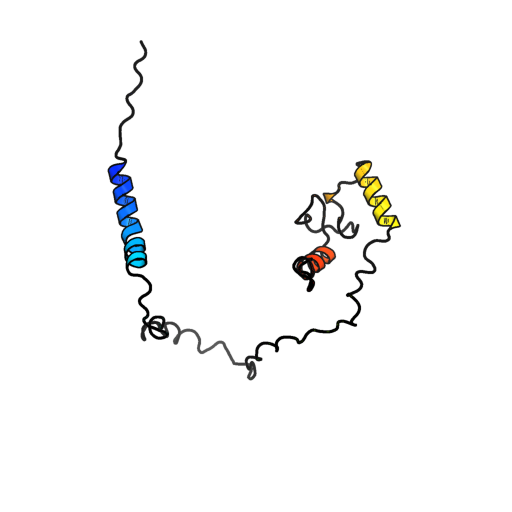 7.980 -24.047 1.00 47.66 69 ALA A O 1
ATOM 542 N N . PRO A 1 70 ? 25.377 7.831 -24.125 1.00 51.53 70 PRO A N 1
ATOM 543 C CA . PRO A 1 70 ? 25.372 6.391 -24.334 1.00 51.53 70 PRO A CA 1
ATOM 544 C C . PRO A 1 70 ? 24.675 5.694 -23.153 1.00 51.53 70 PRO A C 1
ATOM 546 O O . PRO A 1 70 ? 24.729 6.205 -22.027 1.00 51.53 70 PRO A O 1
ATOM 549 N N . PRO A 1 71 ? 24.031 4.530 -23.377 1.00 50.28 71 PRO A N 1
ATOM 550 C CA . PRO A 1 71 ? 23.415 3.774 -22.293 1.00 50.28 71 PRO A CA 1
ATOM 551 C C . PRO A 1 71 ? 24.466 3.521 -21.203 1.00 50.28 71 PRO A C 1
ATOM 553 O O . PRO A 1 71 ? 25.622 3.220 -21.530 1.00 50.28 71 PRO A O 1
ATOM 556 N N . PRO A 1 72 ? 24.119 3.675 -19.911 1.00 47.09 72 PRO A N 1
ATOM 557 C CA . PRO A 1 72 ? 25.100 3.550 -18.848 1.00 47.09 72 PRO A CA 1
ATOM 558 C C . PRO A 1 72 ? 25.717 2.146 -18.904 1.00 47.09 72 PRO A C 1
ATOM 560 O O . PRO A 1 72 ? 24.991 1.168 -19.105 1.00 47.09 72 PRO A O 1
ATOM 563 N N . PRO A 1 73 ? 27.046 2.017 -18.746 1.00 48.59 73 PRO A N 1
ATOM 564 C CA . PRO A 1 73 ? 27.710 0.730 -18.869 1.00 48.59 73 PRO A CA 1
ATOM 565 C C . PRO A 1 73 ? 27.125 -0.255 -17.857 1.00 48.59 73 PRO A C 1
ATOM 567 O O . PRO A 1 73 ? 26.875 0.114 -16.704 1.00 48.59 73 PRO A O 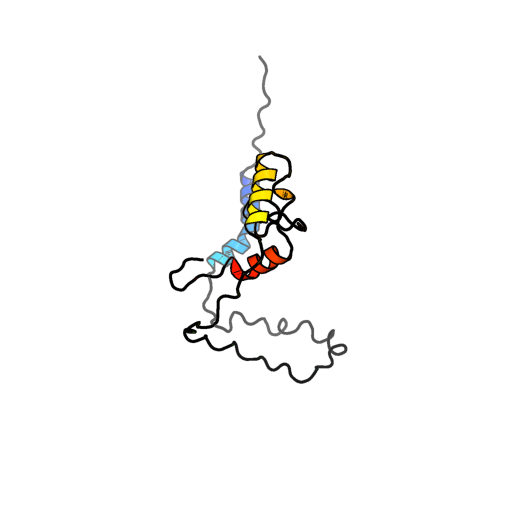1
ATOM 570 N N . ALA A 1 74 ? 26.939 -1.506 -18.297 1.00 54.66 74 ALA A N 1
ATOM 571 C CA . ALA A 1 74 ? 26.552 -2.624 -17.447 1.00 54.66 74 ALA A CA 1
ATOM 572 C C . ALA A 1 74 ? 27.377 -2.571 -16.156 1.00 54.66 74 ALA A C 1
ATOM 574 O O . ALA A 1 74 ? 28.610 -2.673 -16.171 1.00 54.66 74 ALA A O 1
ATOM 575 N N . LYS A 1 75 ? 26.697 -2.312 -15.035 1.00 51.12 75 LYS A N 1
ATOM 576 C CA . LYS A 1 75 ? 27.353 -2.228 -13.737 1.00 51.12 75 LYS A CA 1
ATOM 577 C C . LYS A 1 75 ? 27.963 -3.599 -13.464 1.00 51.12 75 LYS A C 1
ATOM 579 O O . LYS A 1 75 ? 27.254 -4.589 -13.335 1.00 51.12 75 LYS A O 1
ATOM 584 N N . LYS A 1 76 ? 29.294 -3.636 -13.375 1.00 53.62 76 LYS A N 1
ATOM 585 C CA . LYS A 1 76 ? 30.046 -4.726 -12.740 1.00 53.62 76 LYS A CA 1
ATOM 586 C C . LYS A 1 76 ? 29.404 -5.043 -11.379 1.00 53.62 76 LYS A C 1
ATOM 588 O O . LYS A 1 76 ? 28.863 -4.102 -10.787 1.00 53.62 76 LYS A O 1
ATOM 593 N N . PRO A 1 77 ? 29.514 -6.282 -10.858 1.00 45.31 77 PRO A N 1
ATOM 594 C CA . PRO A 1 77 ? 28.946 -6.654 -9.566 1.00 45.31 77 PRO A CA 1
ATOM 595 C C . PRO A 1 77 ? 29.369 -5.623 -8.523 1.00 45.31 77 PRO A C 1
ATOM 597 O O . PRO A 1 77 ? 30.546 -5.523 -8.156 1.00 45.31 77 PRO A O 1
ATOM 600 N N . ARG A 1 78 ? 28.428 -4.770 -8.114 1.00 46.50 78 ARG A N 1
ATOM 601 C CA . ARG A 1 78 ? 28.670 -3.825 -7.036 1.00 46.50 78 ARG A CA 1
ATOM 602 C C . ARG A 1 78 ? 28.733 -4.685 -5.789 1.00 46.50 78 ARG A C 1
ATOM 604 O O . ARG A 1 78 ? 27.706 -5.147 -5.317 1.00 46.50 78 ARG A O 1
ATOM 611 N N . LYS A 1 79 ? 29.931 -4.878 -5.238 1.00 46.47 79 LYS A N 1
ATOM 612 C CA . LYS A 1 79 ? 30.059 -5.241 -3.826 1.00 46.47 79 LYS A CA 1
ATOM 613 C C . LYS A 1 79 ? 29.429 -4.094 -3.036 1.00 46.47 79 LYS A C 1
ATOM 615 O O . LYS A 1 79 ? 30.057 -3.054 -2.849 1.00 46.47 79 LYS A O 1
ATOM 620 N N . SER A 1 80 ? 28.158 -4.231 -2.673 1.00 44.09 80 SER A N 1
ATOM 621 C CA . SER A 1 80 ? 27.435 -3.238 -1.892 1.00 44.09 80 SER A CA 1
ATOM 622 C C . SER A 1 80 ? 27.895 -3.326 -0.439 1.00 44.09 80 SER A C 1
ATOM 624 O O . SER A 1 80 ? 27.324 -4.041 0.376 1.00 44.09 80 SER A O 1
ATOM 626 N N . THR A 1 81 ? 28.934 -2.570 -0.096 1.00 42.12 81 THR A N 1
ATOM 627 C CA . THR A 1 81 ? 29.125 -2.071 1.277 1.00 42.12 81 THR A CA 1
ATOM 628 C C . THR A 1 81 ? 28.379 -0.751 1.500 1.00 42.12 81 THR A C 1
ATOM 630 O O . THR A 1 81 ? 28.586 -0.068 2.498 1.00 42.12 81 THR A O 1
ATOM 633 N N . THR A 1 82 ? 27.480 -0.378 0.586 1.00 41.28 82 THR A N 1
ATOM 634 C CA . THR A 1 82 ? 26.548 0.733 0.763 1.00 41.28 82 THR A CA 1
ATOM 635 C C . THR A 1 82 ? 25.323 0.205 1.485 1.00 41.28 82 THR A C 1
ATOM 637 O O . THR A 1 82 ? 24.502 -0.496 0.901 1.00 41.28 82 THR A O 1
ATOM 640 N N . GLU A 1 83 ? 25.284 0.506 2.779 1.00 44.88 83 GLU A N 1
ATOM 641 C CA . GLU A 1 83 ? 24.151 0.378 3.688 1.00 44.88 83 GLU A CA 1
ATOM 642 C C . GLU A 1 83 ? 22.819 0.424 2.931 1.00 44.88 83 GLU A C 1
ATOM 644 O O . GLU A 1 83 ? 22.515 1.430 2.283 1.00 44.88 83 GLU A O 1
ATOM 649 N N . LYS A 1 84 ? 22.042 -0.670 3.027 1.00 43.50 84 LYS A N 1
ATOM 650 C CA . LYS A 1 84 ? 20.616 -0.715 2.676 1.00 43.50 84 LYS A CA 1
ATOM 651 C C . LYS A 1 84 ? 20.024 0.649 3.028 1.00 43.50 84 LYS A C 1
ATOM 653 O O . LYS A 1 84 ? 20.230 1.034 4.186 1.00 43.50 84 LYS A O 1
ATOM 658 N N . PRO A 1 85 ? 19.370 1.392 2.109 1.00 44.56 85 PRO A N 1
ATOM 659 C CA . PRO A 1 85 ? 18.669 2.607 2.491 1.00 44.56 85 PRO A CA 1
ATOM 660 C C . PRO A 1 85 ? 17.796 2.211 3.666 1.00 44.56 85 PRO A C 1
ATOM 662 O O . PRO A 1 85 ? 16.915 1.358 3.558 1.00 44.56 85 PRO A O 1
ATOM 665 N N . LYS A 1 86 ? 18.208 2.680 4.843 1.00 46.62 86 LYS A N 1
ATOM 666 C CA . LYS A 1 86 ? 17.644 2.257 6.102 1.00 46.62 86 LYS A CA 1
ATOM 667 C C . LYS A 1 86 ? 16.216 2.763 6.040 1.00 46.62 86 LYS A C 1
ATOM 669 O O . LYS A 1 86 ? 15.954 3.904 6.389 1.00 46.62 86 LYS A O 1
ATOM 674 N N . VAL A 1 87 ? 15.286 1.873 5.714 1.00 51.72 87 VAL A N 1
ATOM 675 C CA . VAL A 1 87 ? 13.901 1.896 6.199 1.00 51.72 87 VAL A CA 1
ATOM 676 C C . VAL A 1 87 ? 13.930 1.670 7.732 1.00 51.72 87 VAL A C 1
ATOM 678 O O . VAL A 1 87 ? 13.198 0.877 8.300 1.00 51.72 87 VAL A O 1
ATOM 681 N N . LYS A 1 88 ? 14.884 2.302 8.424 1.00 46.38 88 LYS A N 1
ATOM 682 C CA . LYS A 1 88 ? 14.860 2.641 9.839 1.00 46.38 88 LYS A CA 1
ATOM 683 C C . LYS A 1 88 ? 14.479 4.118 9.760 1.00 46.38 88 LYS A C 1
ATOM 685 O O . LYS A 1 88 ? 15.316 4.925 9.397 1.00 46.38 88 LYS A O 1
ATOM 690 N N . GLU A 1 89 ? 13.238 4.541 9.858 1.00 53.47 89 GLU A N 1
ATOM 691 C CA . GLU A 1 89 ? 12.184 4.183 10.787 1.00 53.47 89 GLU A CA 1
ATOM 692 C C . GLU A 1 89 ? 10.874 4.517 10.068 1.00 53.47 89 GLU A C 1
ATOM 694 O O . GLU A 1 89 ? 10.740 5.646 9.599 1.00 53.47 89 GLU A O 1
ATOM 699 N N . ILE A 1 90 ? 9.898 3.614 9.947 1.00 59.31 90 ILE A N 1
ATOM 700 C CA . ILE A 1 90 ? 8.544 4.095 9.600 1.00 59.31 90 ILE A CA 1
ATOM 701 C C . ILE A 1 90 ? 7.452 3.535 10.510 1.00 59.31 90 ILE A C 1
ATOM 703 O O . ILE A 1 90 ? 6.333 4.017 10.443 1.00 59.31 90 ILE A O 1
ATOM 707 N N . ILE A 1 91 ? 7.749 2.636 11.454 1.00 62.09 91 ILE A N 1
ATOM 708 C CA . ILE A 1 91 ? 6.817 2.372 12.559 1.00 62.09 91 ILE A CA 1
ATOM 709 C C . ILE A 1 91 ? 7.604 2.194 13.843 1.00 62.09 91 ILE A C 1
ATOM 711 O O . ILE A 1 91 ? 8.431 1.294 13.949 1.00 62.09 91 ILE A O 1
ATOM 715 N N . ASP A 1 92 ? 7.329 3.045 14.825 1.00 71.12 92 ASP A N 1
ATOM 716 C CA . ASP A 1 92 ? 7.581 2.702 16.218 1.00 71.12 92 ASP A CA 1
ATOM 717 C C . ASP A 1 92 ? 6.810 1.404 16.511 1.00 71.12 92 ASP A C 1
ATOM 719 O O . ASP A 1 92 ? 5.584 1.375 16.383 1.00 71.12 92 ASP A O 1
ATOM 723 N N . GLU A 1 93 ? 7.511 0.315 16.836 1.00 72.00 93 GLU A N 1
ATOM 724 C CA . GLU A 1 93 ? 6.921 -1.020 17.042 1.00 72.00 93 GLU A CA 1
ATOM 725 C C . GLU A 1 93 ? 5.733 -0.959 18.019 1.00 72.00 93 GLU A C 1
ATOM 727 O O . GLU A 1 93 ? 4.681 -1.554 17.786 1.00 72.00 93 GLU A O 1
ATOM 732 N N . ARG A 1 94 ? 5.840 -0.099 19.039 1.00 69.12 94 ARG A N 1
ATOM 733 C CA . ARG A 1 94 ? 4.781 0.158 20.020 1.00 69.12 94 ARG A CA 1
ATOM 734 C C . ARG A 1 94 ? 3.524 0.791 19.408 1.00 69.12 94 ARG A C 1
ATOM 736 O O . ARG A 1 94 ? 2.407 0.564 19.880 1.00 69.12 94 ARG A O 1
ATOM 743 N N . THR A 1 95 ? 3.680 1.596 18.363 1.00 84.19 95 THR A N 1
ATOM 744 C CA . THR A 1 95 ? 2.571 2.180 17.599 1.00 84.19 95 THR A CA 1
ATOM 745 C C . THR A 1 95 ? 1.951 1.149 16.652 1.00 84.19 95 THR A C 1
ATOM 747 O O . THR A 1 95 ? 0.725 1.100 16.534 1.00 84.19 95 THR A O 1
ATOM 750 N N . ARG A 1 96 ? 2.759 0.259 16.056 1.00 89.69 96 ARG A N 1
ATOM 751 C CA . ARG A 1 96 ? 2.273 -0.862 15.230 1.00 89.69 96 ARG A CA 1
ATOM 752 C C . ARG A 1 96 ? 1.328 -1.764 16.017 1.00 89.69 96 ARG A C 1
ATOM 754 O O . ARG A 1 96 ? 0.211 -2.034 15.581 1.00 89.69 96 ARG A O 1
ATOM 761 N N . GLU A 1 97 ? 1.765 -2.191 17.197 1.00 91.88 97 GLU A N 1
ATOM 762 C CA . GLU A 1 97 ? 1.008 -3.074 18.087 1.00 91.88 97 GLU A CA 1
ATOM 763 C C . GLU A 1 97 ? -0.337 -2.461 18.488 1.00 91.88 97 GLU A C 1
ATOM 765 O O . GLU A 1 97 ? -1.366 -3.141 18.457 1.00 91.88 97 GLU A O 1
ATOM 770 N N . ARG A 1 98 ? -0.351 -1.156 18.800 1.00 93.88 98 ARG A N 1
ATOM 771 C CA . ARG A 1 98 ? -1.582 -0.424 19.124 1.00 93.88 98 ARG A CA 1
ATOM 772 C C . ARG A 1 98 ? -2.565 -0.424 17.955 1.00 93.88 98 ARG A C 1
ATOM 774 O O . ARG A 1 98 ? -3.733 -0.738 18.159 1.00 93.88 98 ARG A O 1
ATOM 781 N N . LEU A 1 99 ? -2.104 -0.113 16.744 1.00 94.19 99 LEU A N 1
ATOM 782 C CA . LEU A 1 99 ? -2.964 -0.090 15.557 1.00 94.19 99 LEU A CA 1
ATOM 783 C C . LEU A 1 99 ? -3.529 -1.479 15.244 1.00 94.19 99 LEU A C 1
ATOM 785 O O . LEU A 1 99 ? -4.720 -1.614 14.973 1.00 94.19 99 LEU A O 1
ATOM 789 N N . VAL A 1 100 ? -2.709 -2.527 15.357 1.00 94.00 100 VAL A N 1
ATOM 790 C CA . VAL A 1 100 ? -3.162 -3.917 15.183 1.00 94.00 100 VAL A CA 1
ATOM 791 C C . VAL A 1 100 ? -4.225 -4.284 16.221 1.00 94.00 100 VAL A C 1
ATOM 793 O O . VAL A 1 100 ? -5.217 -4.933 15.882 1.00 94.00 100 VAL A O 1
ATOM 796 N N . TYR A 1 101 ? -4.047 -3.866 17.477 1.00 95.75 101 TYR A N 1
ATOM 797 C CA . TYR A 1 101 ? -5.048 -4.065 18.521 1.00 95.75 101 TYR A CA 1
ATOM 798 C C . TYR A 1 101 ? -6.360 -3.337 18.195 1.00 95.75 101 TYR A C 1
ATOM 800 O O . TYR A 1 101 ? -7.414 -3.967 18.226 1.00 95.75 101 TYR A O 1
ATOM 808 N N . GLU A 1 102 ? -6.307 -2.057 17.817 1.00 95.88 102 GLU A N 1
ATOM 809 C CA . GLU A 1 102 ? -7.489 -1.264 17.446 1.00 95.88 102 GLU A CA 1
ATOM 810 C C . GLU A 1 102 ? -8.272 -1.896 16.287 1.00 95.88 102 GLU A C 1
ATOM 812 O O . GLU A 1 102 ? -9.498 -2.000 16.362 1.00 95.88 102 GLU A O 1
ATOM 817 N N . VAL A 1 103 ? -7.581 -2.388 15.254 1.00 96.88 103 VAL A N 1
ATOM 818 C CA . VAL A 1 103 ? -8.212 -3.085 14.120 1.00 96.88 103 VAL A CA 1
ATOM 819 C C . VAL A 1 103 ? -8.878 -4.387 14.571 1.00 96.88 103 VAL A C 1
ATOM 821 O O . VAL A 1 103 ? -10.030 -4.648 14.225 1.00 96.88 103 VAL A O 1
ATOM 824 N N . ARG A 1 104 ? -8.206 -5.198 15.401 1.00 96.88 104 ARG A N 1
ATOM 825 C CA . ARG A 1 104 ? -8.777 -6.451 15.938 1.00 96.88 104 ARG A CA 1
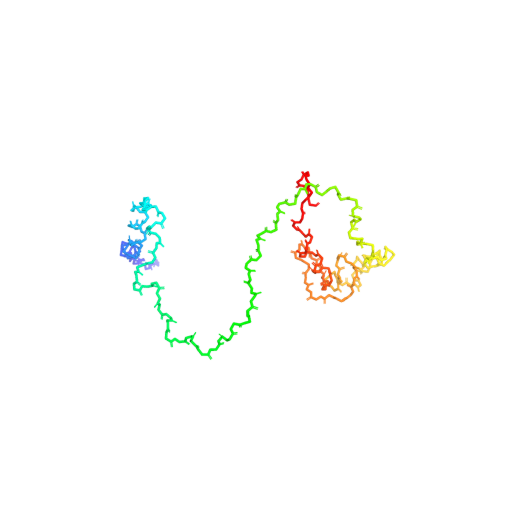ATOM 826 C C . ARG A 1 104 ? -9.995 -6.212 16.827 1.00 96.88 104 ARG A C 1
ATOM 828 O O . ARG A 1 104 ? -10.926 -7.013 16.800 1.00 96.88 104 ARG A O 1
ATOM 835 N N . GLN A 1 105 ? -9.999 -5.117 17.583 1.00 97.81 105 GLN A N 1
ATOM 836 C CA . GLN A 1 105 ? -11.138 -4.692 18.399 1.00 97.81 105 GLN A CA 1
ATOM 837 C C . GLN A 1 105 ? -12.231 -3.979 17.588 1.00 97.81 105 GLN A C 1
ATOM 839 O O . GLN A 1 105 ? -13.223 -3.540 18.164 1.00 97.81 105 GLN A O 1
ATOM 844 N N . LYS A 1 106 ? -12.079 -3.871 16.258 1.00 95.62 106 LYS A N 1
ATOM 845 C CA . LYS A 1 106 ? -12.994 -3.144 15.363 1.00 95.62 106 LYS A CA 1
ATOM 846 C C . LYS A 1 106 ? -13.175 -1.670 15.749 1.00 95.62 106 LYS A C 1
ATOM 848 O O . LYS A 1 106 ? -14.186 -1.059 15.422 1.00 95.62 106 LYS A O 1
ATOM 853 N N . CYS A 1 107 ? -12.192 -1.091 16.437 1.00 96.31 107 CYS A N 1
ATOM 854 C CA . CYS A 1 107 ? -12.158 0.331 16.775 1.00 96.31 107 CYS A CA 1
ATOM 855 C C . CYS A 1 107 ? -11.617 1.187 15.621 1.00 96.31 107 CYS A C 1
ATOM 857 O O . CYS A 1 107 ? -11.695 2.412 15.682 1.00 96.31 107 CYS A O 1
ATOM 859 N N . ARG A 1 108 ? -11.052 0.554 14.586 1.00 96.12 108 ARG A N 1
ATOM 860 C CA . ARG A 1 108 ? -10.521 1.207 13.389 1.00 96.12 108 ARG A CA 1
ATOM 861 C C . ARG A 1 108 ? -10.615 0.261 12.193 1.00 96.12 108 ARG A C 1
ATOM 863 O O . ARG A 1 108 ? -10.363 -0.934 12.357 1.00 96.12 108 ARG A O 1
ATOM 870 N N . ASN A 1 109 ? -10.946 0.772 11.007 1.00 97.44 109 ASN A N 1
ATOM 871 C CA . ASN A 1 109 ? -10.887 -0.042 9.792 1.00 97.44 109 ASN A CA 1
ATOM 872 C C . ASN A 1 109 ? -9.440 -0.170 9.315 1.00 97.44 109 ASN A C 1
ATOM 874 O O . ASN A 1 109 ? -8.639 0.756 9.443 1.00 97.44 109 ASN A O 1
ATOM 878 N N . ILE A 1 110 ? -9.108 -1.325 8.739 1.00 96.94 110 ILE A N 1
ATOM 879 C CA . ILE A 1 110 ? -7.767 -1.580 8.198 1.00 96.94 110 ILE A CA 1
ATOM 880 C C . ILE A 1 110 ? -7.472 -0.735 6.946 1.00 96.94 110 ILE A C 1
ATOM 882 O O . ILE A 1 110 ? -6.317 -0.443 6.650 1.00 96.94 110 ILE A O 1
ATOM 886 N N . GLU A 1 111 ? -8.517 -0.304 6.242 1.00 97.75 111 GLU A N 1
ATOM 887 C CA . GLU A 1 111 ? -8.452 0.577 5.068 1.00 97.75 111 GLU A CA 1
ATOM 888 C C . GLU A 1 111 ? -8.086 2.026 5.439 1.00 97.75 111 GLU A C 1
ATOM 890 O O . GLU A 1 111 ? -7.501 2.738 4.629 1.00 97.75 111 GLU A O 1
ATOM 895 N N . ASP A 1 112 ? -8.311 2.431 6.696 1.00 96.88 112 ASP A N 1
ATOM 896 C CA . ASP A 1 112 ? -8.042 3.790 7.194 1.00 96.88 112 ASP A CA 1
ATOM 897 C C . ASP A 1 112 ? -6.601 3.980 7.707 1.00 96.88 112 ASP A C 1
ATOM 899 O O . ASP A 1 112 ? -6.247 5.042 8.228 1.00 96.88 112 ASP A O 1
ATOM 903 N N . ILE A 1 113 ? -5.754 2.950 7.611 1.00 96.56 113 ILE A N 1
ATOM 904 C CA . ILE A 1 113 ? -4.357 2.991 8.060 1.00 96.56 113 ILE A CA 1
ATOM 905 C C . ILE A 1 113 ? -3.414 2.468 6.988 1.00 96.56 113 ILE A C 1
ATOM 907 O O . ILE A 1 113 ? -3.714 1.505 6.291 1.00 96.56 113 ILE A O 1
ATOM 911 N N . CYS A 1 114 ? -2.228 3.065 6.887 1.00 96.06 114 CYS A N 1
ATOM 912 C CA . CYS A 1 114 ? -1.174 2.526 6.044 1.00 96.06 114 CYS A CA 1
ATOM 913 C C . CYS A 1 114 ? -0.684 1.203 6.634 1.00 96.06 114 CYS A C 1
ATOM 915 O O . CYS A 1 114 ? -0.002 1.201 7.658 1.00 96.06 114 CYS A O 1
ATOM 917 N N . ILE A 1 115 ? -0.967 0.077 5.988 1.00 95.69 115 ILE A N 1
ATOM 918 C CA . ILE A 1 115 ? -0.566 -1.236 6.517 1.00 95.69 115 ILE A CA 1
ATOM 919 C C . ILE A 1 115 ? 0.950 -1.471 6.453 1.00 95.69 115 ILE A C 1
ATOM 921 O O . ILE A 1 115 ? 1.473 -2.321 7.170 1.00 95.69 115 ILE A O 1
ATOM 925 N N . SER A 1 116 ? 1.668 -0.694 5.637 1.00 93.50 116 SER A N 1
ATOM 926 C CA . SER A 1 116 ? 3.128 -0.761 5.526 1.00 93.50 116 SER A CA 1
ATOM 927 C C . SER A 1 116 ? 3.848 0.037 6.614 1.00 93.50 116 SER A C 1
ATOM 929 O O . SER A 1 116 ? 4.966 -0.320 6.974 1.00 93.50 116 SER A O 1
ATOM 931 N N . CYS A 1 117 ? 3.250 1.131 7.112 1.00 93.19 117 CYS A N 1
ATOM 932 C CA . CYS A 1 117 ? 3.927 2.028 8.055 1.00 93.19 117 CYS A CA 1
ATOM 933 C C . CYS A 1 117 ? 3.095 2.562 9.239 1.00 93.19 117 CYS A C 1
ATOM 935 O O . CYS A 1 117 ? 3.561 3.389 10.011 1.00 93.19 117 CYS A O 1
ATOM 937 N N . GLY A 1 118 ? 1.840 2.162 9.395 1.00 92.94 118 GLY A N 1
ATOM 938 C CA . GLY A 1 118 ? 0.965 2.645 10.467 1.00 92.94 118 GLY A CA 1
ATOM 939 C C . GLY A 1 118 ? 0.551 4.123 10.377 1.00 92.94 118 GLY A C 1
ATOM 940 O O . GLY A 1 118 ? -0.173 4.603 11.245 1.00 92.94 118 GLY A O 1
ATOM 941 N N . SER A 1 119 ? 0.969 4.868 9.349 1.00 92.81 119 SER A N 1
ATOM 942 C CA . SER A 1 119 ? 0.503 6.243 9.133 1.00 92.81 119 SER A CA 1
ATOM 943 C C . SER A 1 119 ? -1.012 6.291 8.913 1.00 92.81 119 SER A C 1
ATOM 945 O O . SER A 1 119 ? -1.561 5.459 8.195 1.00 92.81 119 SER A O 1
ATOM 947 N N . LEU A 1 120 ? -1.671 7.310 9.467 1.00 93.19 120 LEU A N 1
ATOM 948 C CA . LEU A 1 120 ? -3.092 7.590 9.223 1.00 93.19 120 LEU A CA 1
ATOM 949 C C . LEU A 1 120 ? -3.332 8.400 7.933 1.00 93.19 120 LEU A C 1
ATOM 951 O O . LEU A 1 120 ? -4.474 8.622 7.548 1.00 93.19 120 LEU A O 1
ATOM 955 N N . ASN A 1 121 ? -2.269 8.847 7.255 1.00 95.44 121 ASN A N 1
ATOM 956 C CA . ASN A 1 121 ? -2.358 9.637 6.024 1.00 95.44 121 ASN A CA 1
ATOM 957 C C . ASN A 1 121 ? -2.504 8.720 4.800 1.00 95.44 121 ASN A C 1
ATOM 959 O O . ASN A 1 121 ? -1.607 8.649 3.953 1.00 95.44 121 ASN A O 1
ATOM 963 N N . VAL A 1 122 ? -3.601 7.967 4.743 1.00 97.00 122 VAL A N 1
ATOM 964 C CA . VAL A 1 122 ? -3.905 7.056 3.633 1.00 97.00 122 VAL A CA 1
ATOM 965 C C . VAL A 1 122 ? -4.316 7.851 2.396 1.00 97.00 122 VAL A C 1
ATOM 967 O O . VAL A 1 122 ? -5.114 8.781 2.483 1.00 97.00 122 VAL A O 1
ATOM 970 N N . THR A 1 123 ? -3.757 7.490 1.240 1.00 97.06 123 THR A N 1
ATOM 971 C CA . THR A 1 123 ? -4.072 8.123 -0.052 1.00 97.06 123 THR A CA 1
ATOM 972 C C . THR A 1 123 ? -4.624 7.145 -1.087 1.00 97.06 123 THR A C 1
ATOM 974 O O . THR A 1 123 ? -5.179 7.580 -2.092 1.00 97.06 123 THR A O 1
ATOM 977 N N . LEU A 1 124 ? -4.460 5.840 -0.865 1.00 96.50 124 LEU A N 1
ATOM 978 C CA . LEU A 1 124 ? -4.939 4.757 -1.727 1.00 96.50 124 LEU A CA 1
ATOM 979 C C . LEU A 1 124 ? -5.029 3.440 -0.948 1.00 96.50 124 LEU A C 1
ATOM 981 O O . LEU A 1 124 ? -4.465 3.316 0.138 1.00 96.50 124 LEU A O 1
ATOM 985 N N . GLU A 1 125 ? -5.694 2.452 -1.535 1.00 98.19 125 GLU A N 1
ATOM 986 C CA . GLU A 1 125 ? -5.709 1.069 -1.051 1.00 98.19 125 GLU A CA 1
ATOM 987 C C . GLU A 1 125 ? -4.404 0.345 -1.405 1.00 98.19 125 GLU A C 1
ATOM 989 O O . GLU A 1 125 ? -3.809 0.570 -2.462 1.00 98.19 125 GLU A O 1
ATOM 994 N N . HIS A 1 126 ? -3.939 -0.533 -0.519 1.00 97.88 126 HIS A N 1
ATOM 995 C CA . HIS A 1 126 ? -2.720 -1.294 -0.733 1.00 97.88 126 HIS A CA 1
ATOM 996 C C . HIS A 1 126 ? -2.911 -2.298 -1.885 1.00 97.88 126 HIS A C 1
ATOM 998 O O . HIS A 1 126 ? -3.836 -3.106 -1.857 1.00 97.88 126 HIS A O 1
ATOM 1004 N N . PRO A 1 127 ? -2.009 -2.329 -2.883 1.00 96.69 127 PRO A N 1
ATOM 1005 C CA . PRO A 1 127 ? -2.249 -3.061 -4.129 1.00 96.69 127 PRO A CA 1
ATOM 1006 C C . PRO A 1 127 ? -2.334 -4.587 -3.971 1.00 96.69 127 PRO A C 1
ATOM 1008 O O . PRO A 1 127 ? -2.878 -5.258 -4.841 1.00 96.69 127 PRO A O 1
ATOM 1011 N N . LEU A 1 128 ? -1.777 -5.147 -2.890 1.00 96.81 128 LEU A N 1
ATOM 1012 C CA . LEU A 1 128 ? -1.699 -6.601 -2.670 1.00 96.81 128 LEU A CA 1
ATOM 1013 C C . LEU A 1 128 ? -2.582 -7.126 -1.529 1.00 96.81 128 LEU A C 1
ATOM 1015 O O . LEU A 1 128 ? -2.781 -8.332 -1.420 1.00 96.81 128 LEU A O 1
ATOM 1019 N N . PHE A 1 129 ? -3.073 -6.253 -0.648 1.00 97.75 129 PHE A N 1
ATOM 1020 C CA . PHE A 1 129 ? -3.752 -6.662 0.583 1.00 97.75 129 PHE A CA 1
ATOM 1021 C C . PHE A 1 129 ? -4.859 -5.673 0.923 1.00 97.75 129 PHE A C 1
ATOM 1023 O O . PHE A 1 129 ? -4.747 -4.495 0.612 1.00 97.75 129 PHE A O 1
ATOM 1030 N N . ILE A 1 130 ? -5.885 -6.138 1.634 1.00 97.88 130 ILE A N 1
ATOM 1031 C CA . ILE A 1 130 ? -6.933 -5.257 2.155 1.00 97.88 130 ILE A CA 1
ATOM 1032 C C . ILE A 1 130 ? -6.313 -4.333 3.209 1.00 97.88 130 ILE A C 1
ATOM 1034 O O . ILE A 1 130 ? -5.838 -4.797 4.249 1.00 97.88 130 ILE A O 1
ATOM 1038 N N . GLY A 1 131 ? -6.320 -3.032 2.932 1.00 97.62 131 GLY A N 1
ATOM 1039 C CA . GLY A 1 131 ? -5.811 -2.008 3.833 1.00 97.62 131 GLY A CA 1
ATOM 1040 C C . GLY A 1 131 ? -5.384 -0.737 3.113 1.00 97.62 131 GLY A C 1
ATOM 1041 O O . GLY A 1 131 ? -5.300 -0.703 1.889 1.00 97.62 131 GLY A O 1
ATOM 1042 N N . GLY A 1 132 ? -5.112 0.318 3.873 1.00 98.00 132 GLY A N 1
ATOM 1043 C CA . GLY A 1 132 ? -4.668 1.592 3.321 1.00 98.00 132 GLY A CA 1
ATOM 1044 C C . GLY A 1 132 ? -3.173 1.617 3.000 1.00 98.00 132 GLY A C 1
ATOM 1045 O O . GLY A 1 132 ? -2.372 0.817 3.494 1.00 98.00 132 GLY A O 1
ATOM 1046 N N . MET A 1 133 ? -2.770 2.599 2.201 1.00 97.56 133 MET A N 1
ATOM 1047 C CA . MET A 1 133 ? -1.385 2.905 1.867 1.00 97.56 133 MET A CA 1
ATOM 1048 C C . MET A 1 133 ? -1.184 4.423 1.803 1.00 97.56 133 MET A C 1
ATOM 1050 O O . MET A 1 133 ? -1.958 5.149 1.179 1.00 97.56 133 MET A O 1
ATOM 1054 N N . CYS A 1 134 ? -0.141 4.926 2.466 1.00 97.12 134 CYS A N 1
ATOM 1055 C CA . CYS A 1 134 ? 0.234 6.337 2.382 1.00 97.12 134 CYS A CA 1
ATOM 1056 C C . CYS A 1 134 ? 1.125 6.607 1.161 1.00 97.12 134 CYS A C 1
ATOM 1058 O O . CYS A 1 134 ? 1.766 5.699 0.624 1.00 97.12 134 CYS A O 1
ATOM 1060 N N . GLN A 1 135 ? 1.242 7.876 0.763 1.00 97.25 135 GLN A N 1
ATOM 1061 C CA . GLN A 1 135 ? 2.033 8.271 -0.408 1.00 97.25 135 GLN A CA 1
ATOM 1062 C C . GLN A 1 135 ? 3.516 7.869 -0.310 1.00 97.25 135 GLN A C 1
ATOM 1064 O O . GLN A 1 135 ? 4.104 7.439 -1.300 1.00 97.25 135 GLN A O 1
ATOM 1069 N N . ASN A 1 136 ? 4.122 7.956 0.877 1.00 95.25 136 ASN A N 1
ATOM 1070 C CA . ASN A 1 136 ? 5.527 7.580 1.061 1.00 95.25 136 ASN A CA 1
ATOM 1071 C C . ASN A 1 136 ? 5.733 6.076 0.849 1.00 95.25 136 ASN A C 1
ATOM 1073 O O . ASN A 1 136 ? 6.676 5.668 0.173 1.00 95.25 136 ASN A O 1
ATOM 1077 N N . CYS A 1 137 ? 4.829 5.249 1.383 1.00 96.00 137 CYS A N 1
ATOM 1078 C CA . CYS A 1 137 ? 4.878 3.806 1.174 1.00 96.00 137 CYS A CA 1
ATOM 1079 C C . CYS A 1 137 ? 4.564 3.436 -0.271 1.00 96.00 137 CYS A C 1
ATOM 1081 O O . CYS A 1 137 ? 5.207 2.530 -0.786 1.00 96.00 137 CYS A O 1
ATOM 1083 N N . LYS A 1 138 ? 3.662 4.156 -0.952 1.00 96.62 138 LYS A N 1
ATOM 1084 C CA . LYS A 1 138 ? 3.434 3.991 -2.394 1.00 96.62 138 LYS A CA 1
ATOM 1085 C C . LYS A 1 138 ? 4.725 4.193 -3.186 1.00 96.62 138 LYS A C 1
ATOM 1087 O O . LYS A 1 138 ? 5.063 3.357 -4.015 1.00 96.62 138 LYS A O 1
ATOM 1092 N N . ASN A 1 139 ? 5.453 5.278 -2.919 1.00 95.50 139 ASN A N 1
ATOM 1093 C CA . ASN A 1 139 ? 6.716 5.559 -3.604 1.00 95.50 139 ASN A CA 1
ATOM 1094 C C . ASN A 1 139 ? 7.745 4.448 -3.332 1.00 95.50 139 ASN A C 1
ATOM 1096 O O . ASN A 1 139 ? 8.313 3.902 -4.270 1.00 95.50 139 ASN A O 1
ATOM 1100 N N . CYS A 1 140 ? 7.895 4.038 -2.067 1.00 95.12 140 CYS A N 1
ATOM 1101 C CA . CYS A 1 140 ? 8.776 2.930 -1.682 1.00 95.12 140 CYS A CA 1
ATOM 1102 C C . CYS A 1 140 ? 8.391 1.609 -2.369 1.00 95.12 140 CYS A C 1
ATOM 1104 O O . CYS A 1 140 ? 9.248 0.876 -2.851 1.00 95.12 140 CYS A O 1
ATOM 1106 N N . PHE A 1 141 ? 7.095 1.313 -2.465 1.00 96.06 141 PHE A N 1
ATOM 1107 C CA . PHE A 1 141 ? 6.598 0.125 -3.147 1.00 96.06 141 PHE A CA 1
ATOM 1108 C C . PHE A 1 141 ? 6.914 0.158 -4.643 1.00 96.06 141 PHE A C 1
ATOM 1110 O O . PHE A 1 141 ? 7.410 -0.826 -5.175 1.00 96.06 141 PHE A O 1
ATOM 1117 N N . LEU A 1 142 ? 6.696 1.287 -5.322 1.00 95.25 142 LEU A N 1
ATOM 1118 C CA . LEU A 1 142 ? 7.021 1.420 -6.747 1.00 95.25 142 LEU A CA 1
ATOM 1119 C C . LEU A 1 142 ? 8.519 1.258 -7.029 1.00 95.25 142 LEU A C 1
ATOM 1121 O O . LEU A 1 142 ? 8.886 0.744 -8.081 1.00 95.25 142 LEU A O 1
ATOM 1125 N N . GLU A 1 143 ? 9.374 1.672 -6.096 1.00 93.81 143 GLU A N 1
ATOM 1126 C CA . GLU A 1 143 ? 10.821 1.522 -6.226 1.00 93.81 143 GLU A CA 1
ATOM 1127 C C . GLU A 1 143 ? 11.291 0.093 -5.925 1.00 93.81 143 GLU A C 1
ATOM 1129 O O . GLU A 1 143 ? 12.168 -0.413 -6.623 1.00 93.81 143 GLU A O 1
ATOM 1134 N N . CYS A 1 144 ? 10.723 -0.566 -4.910 1.00 92.44 144 CYS A N 1
ATOM 1135 C CA . CYS A 1 144 ? 11.283 -1.793 -4.333 1.00 92.44 144 CYS A CA 1
ATOM 1136 C C . CYS A 1 144 ? 10.498 -3.077 -4.644 1.00 92.44 144 CYS A C 1
ATOM 1138 O O . CYS A 1 144 ? 11.051 -4.161 -4.488 1.00 92.44 144 CYS A O 1
ATOM 1140 N N . ALA A 1 145 ? 9.236 -3.007 -5.083 1.00 93.44 145 ALA A N 1
ATOM 1141 C CA . ALA A 1 145 ? 8.379 -4.195 -5.223 1.00 93.44 145 ALA A CA 1
ATOM 1142 C C . ALA A 1 145 ? 8.832 -5.193 -6.303 1.00 93.44 145 ALA A C 1
ATOM 1144 O O . ALA A 1 145 ? 8.364 -6.324 -6.311 1.00 93.44 145 ALA A O 1
ATOM 1145 N N . TYR A 1 146 ? 9.720 -4.780 -7.208 1.00 92.94 146 TYR A N 1
ATOM 1146 C CA . TYR A 1 146 ? 10.224 -5.609 -8.309 1.00 92.94 146 TYR A CA 1
ATOM 1147 C C . TYR A 1 146 ? 11.753 -5.747 -8.298 1.00 92.94 146 TYR A C 1
ATOM 1149 O O . TYR A 1 146 ? 12.344 -6.133 -9.307 1.00 92.94 146 TYR A O 1
ATOM 1157 N N . GLN A 1 147 ? 12.410 -5.376 -7.197 1.00 95.00 147 GLN A N 1
ATOM 1158 C CA . GLN A 1 147 ? 13.843 -5.619 -7.028 1.00 95.00 147 GLN A CA 1
ATOM 1159 C C . GLN A 1 147 ? 14.050 -7.074 -6.603 1.00 95.00 147 GLN A C 1
ATOM 1161 O O . GLN A 1 147 ? 13.308 -7.556 -5.761 1.00 95.00 147 GLN A O 1
ATOM 1166 N N . TYR A 1 148 ? 15.037 -7.751 -7.190 1.00 95.88 148 TYR A N 1
ATOM 1167 C CA . TYR A 1 148 ? 15.413 -9.122 -6.845 1.00 95.88 148 TYR A CA 1
ATOM 1168 C C . TYR A 1 148 ? 16.906 -9.171 -6.504 1.00 95.88 148 TYR A C 1
ATOM 1170 O O . TYR A 1 148 ? 17.708 -8.494 -7.157 1.00 95.88 148 TYR A O 1
ATOM 1178 N N . ASP A 1 149 ? 17.261 -9.971 -5.505 1.00 95.69 149 ASP A N 1
ATOM 1179 C CA . ASP A 1 149 ? 18.631 -10.328 -5.150 1.00 95.69 149 ASP A CA 1
ATOM 1180 C C . ASP A 1 149 ? 19.218 -11.341 -6.160 1.00 95.69 149 ASP A C 1
ATOM 1182 O O . ASP A 1 149 ? 18.518 -11.923 -6.995 1.00 95.69 149 ASP A O 1
ATOM 1186 N N . ASP A 1 150 ? 20.534 -11.574 -6.089 1.00 95.75 150 ASP A N 1
ATOM 1187 C CA . ASP A 1 150 ? 21.250 -12.501 -6.986 1.00 95.75 150 ASP A CA 1
ATOM 1188 C C . ASP A 1 150 ? 20.786 -13.967 -6.840 1.00 95.75 150 ASP A C 1
ATOM 1190 O O . ASP A 1 150 ? 21.036 -14.793 -7.721 1.00 95.75 150 ASP A O 1
ATOM 1194 N N . ASP A 1 151 ? 20.118 -14.306 -5.735 1.00 97.00 151 ASP A N 1
ATOM 1195 C CA . ASP A 1 151 ? 19.519 -15.622 -5.495 1.00 97.00 151 ASP A CA 1
ATOM 1196 C C . ASP A 1 151 ? 18.101 -15.767 -6.085 1.00 97.00 151 ASP A C 1
ATOM 1198 O O . ASP A 1 151 ? 17.503 -16.842 -5.998 1.00 97.00 151 ASP A O 1
ATOM 1202 N N . GLY A 1 152 ? 17.587 -14.716 -6.734 1.00 95.50 152 GLY A N 1
ATOM 1203 C CA . GLY A 1 152 ? 16.288 -14.698 -7.399 1.00 95.50 152 GLY A CA 1
ATOM 1204 C C . GLY A 1 152 ? 15.099 -14.454 -6.470 1.00 95.50 152 GLY A C 1
ATOM 1205 O O . GLY A 1 152 ? 13.960 -14.537 -6.936 1.00 95.50 152 GLY A O 1
ATOM 1206 N N . TYR A 1 153 ? 15.326 -14.151 -5.190 1.00 95.25 153 TYR A N 1
ATOM 1207 C CA . TYR A 1 153 ? 14.275 -13.703 -4.276 1.00 95.25 153 TYR A CA 1
ATOM 1208 C C . TYR A 1 153 ? 14.158 -12.179 -4.272 1.00 95.25 153 TYR A C 1
ATOM 1210 O O . TYR A 1 153 ? 15.093 -11.474 -4.635 1.00 95.25 153 TYR A O 1
ATOM 1218 N N . GLN A 1 154 ? 12.970 -11.688 -3.919 1.00 89.75 154 GLN A N 1
ATOM 1219 C CA . GLN A 1 154 ? 12.675 -10.261 -3.767 1.00 89.75 154 GLN A CA 1
ATOM 1220 C C . GLN A 1 154 ? 13.172 -9.722 -2.418 1.00 89.75 154 GLN A C 1
ATOM 1222 O O . GLN A 1 154 ? 13.083 -10.488 -1.428 1.00 89.75 154 GLN A O 1
#